Protein AF-E6TZT7-F1 (afdb_monomer)

Structure (mmCIF, N/CA/C/O backbone):
data_AF-E6TZT7-F1
#
_entry.id   AF-E6TZT7-F1
#
loop_
_atom_site.group_PDB
_atom_site.id
_atom_site.type_symbol
_atom_site.label_atom_id
_atom_site.label_alt_id
_atom_site.label_comp_id
_atom_site.label_asym_id
_atom_site.label_entity_id
_atom_site.label_seq_id
_atom_site.pdbx_PDB_ins_code
_atom_site.Cartn_x
_atom_site.Cartn_y
_atom_site.Cartn_z
_atom_site.occupancy
_atom_site.B_iso_or_equiv
_atom_site.auth_seq_id
_atom_site.auth_comp_id
_atom_site.auth_asym_id
_atom_site.auth_atom_id
_atom_site.pdbx_PDB_model_num
ATOM 1 N N . MET A 1 1 ? -4.296 -13.806 -8.593 1.00 68.44 1 MET A N 1
ATOM 2 C CA . MET A 1 1 ? -3.168 -12.878 -8.358 1.00 68.44 1 MET A CA 1
ATOM 3 C C . MET A 1 1 ? -3.476 -11.550 -9.034 1.00 68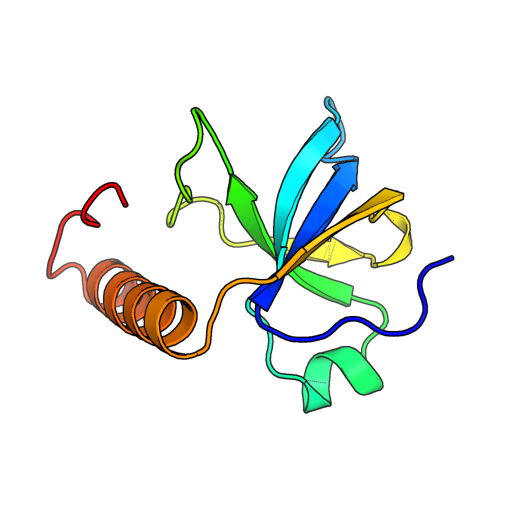.44 1 MET A C 1
ATOM 5 O O . MET A 1 1 ? -3.833 -11.556 -10.210 1.00 68.44 1 MET A O 1
ATOM 9 N N . ILE A 1 2 ? -3.400 -10.436 -8.302 1.00 78.31 2 ILE A N 1
ATOM 10 C CA . ILE A 1 2 ? -3.617 -9.095 -8.864 1.00 78.31 2 ILE A CA 1
ATOM 11 C C . ILE A 1 2 ? -2.404 -8.743 -9.732 1.00 78.31 2 ILE A C 1
ATOM 13 O O . ILE A 1 2 ? -1.286 -8.648 -9.236 1.00 78.31 2 ILE A O 1
ATOM 17 N N . LYS A 1 3 ? -2.613 -8.600 -11.046 1.00 76.50 3 LYS A N 1
ATOM 18 C CA . LYS A 1 3 ? -1.520 -8.358 -12.007 1.00 76.50 3 LYS A CA 1
ATOM 19 C C . LYS A 1 3 ? -1.157 -6.876 -12.119 1.00 76.50 3 LYS A C 1
ATOM 21 O O . LYS A 1 3 ? 0.015 -6.519 -12.234 1.00 76.50 3 LYS A O 1
ATOM 26 N N . THR A 1 4 ? -2.162 -6.011 -12.041 1.00 88.88 4 THR A N 1
ATOM 27 C CA . THR A 1 4 ? -2.032 -4.571 -12.270 1.00 88.88 4 THR A CA 1
ATOM 28 C C . THR A 1 4 ? -2.668 -3.792 -11.136 1.00 88.88 4 THR A C 1
ATOM 30 O O . THR A 1 4 ? -3.806 -4.069 -10.765 1.00 88.88 4 THR A O 1
ATOM 33 N N . VAL A 1 5 ? -1.939 -2.797 -10.640 1.00 96.62 5 VAL A N 1
ATOM 34 C CA . VAL A 1 5 ? -2.393 -1.838 -9.628 1.00 96.62 5 VAL A CA 1
ATOM 35 C C . VAL A 1 5 ? -2.092 -0.426 -10.107 1.00 96.62 5 VAL A C 1
ATOM 37 O O . VAL A 1 5 ? -1.170 -0.217 -10.902 1.00 96.62 5 VAL A O 1
ATOM 40 N N . LYS A 1 6 ? -2.856 0.554 -9.638 1.00 97.62 6 LYS A N 1
ATOM 41 C CA . LYS A 1 6 ? -2.655 1.968 -9.962 1.00 97.62 6 LYS A CA 1
ATOM 42 C C . LYS A 1 6 ? -2.350 2.77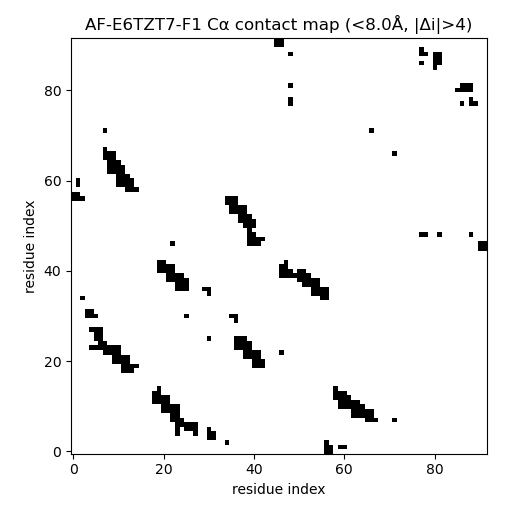3 -8.708 1.00 97.62 6 LYS A C 1
ATOM 44 O O . LYS A 1 6 ? -2.828 2.477 -7.617 1.00 97.62 6 LYS A O 1
ATOM 49 N N . ARG A 1 7 ? -1.553 3.823 -8.882 1.00 98.06 7 ARG A N 1
ATOM 50 C CA . ARG A 1 7 ? -1.261 4.801 -7.840 1.00 98.06 7 ARG A CA 1
ATOM 51 C C . ARG A 1 7 ? -2.562 5.406 -7.316 1.00 98.06 7 ARG A C 1
ATOM 53 O O . ARG A 1 7 ? -3.413 5.823 -8.102 1.00 98.06 7 ARG A O 1
ATOM 60 N N . GLY A 1 8 ? -2.678 5.461 -5.998 1.00 97.75 8 GLY A N 1
ATOM 61 C CA . GLY A 1 8 ? -3.844 5.955 -5.280 1.00 97.75 8 GLY A CA 1
ATOM 62 C C . GLY A 1 8 ? -4.937 4.924 -5.035 1.00 97.75 8 GLY A C 1
ATOM 63 O O . GLY A 1 8 ? -5.895 5.237 -4.335 1.00 97.75 8 GLY A O 1
ATOM 64 N N . GLU A 1 9 ? -4.822 3.707 -5.569 1.00 98.31 9 GLU A N 1
ATOM 65 C CA . GLU A 1 9 ? -5.721 2.621 -5.186 1.00 98.31 9 GLU A CA 1
ATOM 66 C C . GLU A 1 9 ? -5.456 2.161 -3.752 1.00 98.31 9 GLU A C 1
ATOM 68 O O . GLU A 1 9 ? -4.317 2.153 -3.285 1.00 98.31 9 GLU A O 1
ATOM 73 N N . VAL A 1 10 ? -6.522 1.740 -3.079 1.00 97.94 10 VAL A N 1
ATOM 74 C CA . VAL A 1 10 ? -6.484 1.207 -1.720 1.00 97.94 10 VAL A CA 1
ATOM 75 C C . VAL A 1 10 ? -6.867 -0.265 -1.758 1.00 97.94 10 VAL A C 1
ATOM 77 O O . VAL 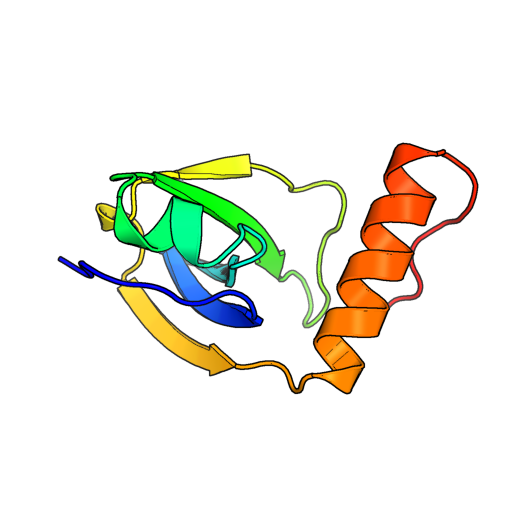A 1 10 ? -7.863 -0.643 -2.388 1.00 97.94 10 VAL A O 1
ATOM 80 N N . TYR A 1 11 ? -6.089 -1.093 -1.071 1.00 98.25 11 TYR A N 1
ATOM 81 C CA . TYR A 1 11 ? -6.275 -2.537 -0.991 1.00 98.25 11 TYR A CA 1
ATOM 82 C C . TYR A 1 11 ? -6.280 -3.008 0.461 1.00 98.25 11 TYR A C 1
ATOM 84 O O . TYR A 1 11 ? -5.645 -2.402 1.312 1.00 98.25 11 TYR A O 1
ATOM 92 N N . LEU A 1 12 ? -6.949 -4.126 0.729 1.00 97.75 12 LEU A N 1
ATOM 93 C CA . LEU A 1 12 ? -6.589 -4.988 1.852 1.00 97.75 12 LEU A CA 1
ATOM 94 C C . LEU A 1 12 ? -5.395 -5.845 1.434 1.00 97.75 12 LEU A C 1
ATOM 96 O O . LEU A 1 12 ? -5.415 -6.413 0.335 1.00 97.75 12 LEU A O 1
ATOM 100 N N . ALA A 1 13 ? -4.382 -5.948 2.286 1.00 97.31 13 ALA A N 1
ATOM 101 C CA . ALA A 1 13 ? -3.165 -6.703 2.017 1.00 97.31 13 ALA A CA 1
ATOM 102 C C . ALA A 1 13 ? -2.715 -7.519 3.231 1.00 97.31 13 ALA A C 1
ATOM 104 O O . ALA A 1 13 ? -2.911 -7.105 4.371 1.00 97.31 13 ALA A O 1
ATOM 105 N N . ASN A 1 14 ? -2.085 -8.664 2.969 1.00 97.12 14 ASN A N 1
ATOM 106 C CA . ASN A 1 14 ? -1.401 -9.458 3.983 1.00 97.12 14 ASN A CA 1
ATOM 107 C C . ASN A 1 14 ? -0.033 -8.830 4.307 1.00 97.12 14 ASN A C 1
ATOM 109 O O . ASN A 1 14 ? 0.896 -8.864 3.487 1.00 97.12 14 ASN A O 1
ATOM 113 N N . MET A 1 15 ? 0.081 -8.294 5.521 1.00 94.81 15 MET A N 1
ATOM 114 C CA . MET A 1 15 ? 1.259 -7.609 6.051 1.00 94.81 15 MET A CA 1
ATOM 115 C C . MET A 1 15 ? 2.080 -8.508 6.991 1.00 94.81 15 MET A C 1
ATOM 117 O O . MET A 1 15 ? 2.696 -8.010 7.927 1.00 94.81 15 MET A O 1
ATOM 121 N N . ASP A 1 16 ? 2.106 -9.812 6.690 1.00 92.12 16 ASP A N 1
ATOM 122 C CA . ASP A 1 16 ? 2.761 -10.919 7.404 1.00 92.12 16 ASP A CA 1
ATOM 123 C C . ASP A 1 16 ? 1.968 -11.428 8.608 1.00 92.12 16 ASP A C 1
ATOM 125 O O . ASP A 1 16 ? 1.555 -12.587 8.621 1.00 92.12 16 ASP A O 1
ATOM 129 N N . THR A 1 17 ? 1.733 -10.576 9.602 1.00 91.06 17 THR A N 1
ATOM 130 C CA . THR A 1 17 ? 1.025 -10.966 10.833 1.00 91.06 17 THR A CA 1
ATOM 131 C C . THR A 1 17 ? -0.461 -10.635 10.809 1.00 91.06 17 THR A C 1
ATOM 133 O O . THR A 1 17 ? -1.226 -11.241 11.554 1.00 91.06 17 THR A O 1
ATOM 136 N N . ASP A 1 18 ? -0.872 -9.688 9.967 1.00 93.50 18 ASP A N 1
ATOM 137 C CA . ASP A 1 18 ? -2.232 -9.158 9.947 1.00 93.50 18 ASP A CA 1
ATOM 138 C C . ASP A 1 18 ? -2.665 -8.738 8.533 1.00 93.50 18 ASP A C 1
ATOM 140 O O . ASP A 1 18 ? -1.847 -8.566 7.619 1.00 93.50 18 ASP A O 1
ATOM 144 N N . VAL A 1 19 ? -3.973 -8.569 8.352 1.00 96.06 19 VAL A N 1
ATOM 145 C CA . VAL A 1 19 ? -4.584 -8.016 7.145 1.00 96.06 19 VAL A CA 1
ATOM 146 C C . VAL A 1 19 ? -4.909 -6.548 7.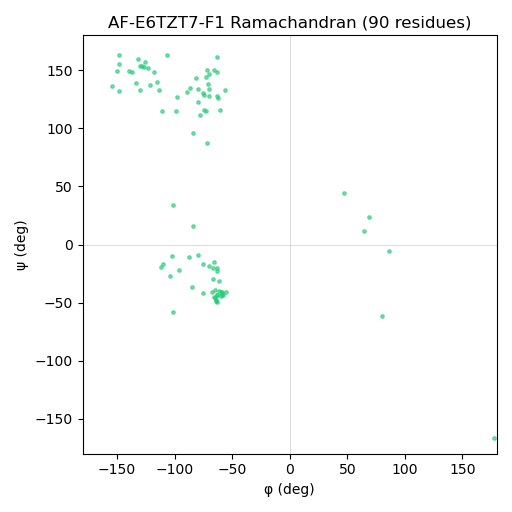377 1.00 96.06 19 VAL A C 1
ATOM 148 O O . VAL A 1 19 ? -5.795 -6.213 8.156 1.00 96.06 19 VAL A O 1
ATOM 151 N N . GLN A 1 20 ? -4.241 -5.663 6.642 1.00 96.06 20 GLN A N 1
ATOM 152 C CA . GLN A 1 20 ? -4.379 -4.218 6.825 1.00 96.06 20 GLN A CA 1
ATOM 153 C C . GLN A 1 20 ? -4.739 -3.502 5.526 1.00 96.06 20 GLN A C 1
ATOM 155 O O . GLN A 1 20 ? -4.504 -3.999 4.419 1.00 96.06 20 GLN A O 1
ATOM 160 N N . GLY A 1 21 ? -5.329 -2.314 5.670 1.00 97.38 21 GLY A N 1
ATOM 161 C CA . GLY A 1 21 ? -5.530 -1.393 4.560 1.00 97.38 21 GLY A CA 1
ATOM 162 C C . GLY A 1 21 ? -4.194 -0.811 4.111 1.00 97.38 21 GLY A C 1
ATOM 163 O O . GLY A 1 21 ? -3.400 -0.371 4.936 1.00 97.38 21 GLY A O 1
ATOM 164 N N . VAL A 1 22 ? -3.946 -0.792 2.805 1.00 97.81 22 VAL A N 1
ATOM 165 C CA . VAL A 1 22 ? -2.733 -0.228 2.213 1.00 97.81 22 VAL A CA 1
ATOM 166 C C . VAL A 1 22 ? -3.067 0.664 1.027 1.00 97.81 22 VAL A C 1
ATOM 168 O O . VAL A 1 22 ? -3.917 0.333 0.197 1.00 97.81 22 VAL A O 1
ATOM 171 N N . LEU A 1 23 ? -2.371 1.790 0.929 1.00 98.25 23 LEU A N 1
ATOM 172 C CA . LEU A 1 23 ? -2.437 2.726 -0.185 1.00 98.25 23 LEU A CA 1
ATOM 173 C C . LEU A 1 23 ? -1.274 2.475 -1.147 1.00 98.25 23 LEU A C 1
ATOM 175 O O . LEU A 1 23 ? -0.112 2.513 -0.746 1.00 98.25 23 LEU A O 1
ATOM 179 N N . ILE A 1 24 ? -1.567 2.294 -2.434 1.00 98.25 24 ILE A N 1
ATOM 180 C CA . ILE A 1 24 ? -0.545 2.198 -3.481 1.00 98.25 24 ILE A CA 1
ATOM 181 C C . ILE A 1 24 ? 0.042 3.586 -3.764 1.00 98.25 24 ILE A C 1
ATOM 183 O O . ILE A 1 24 ? -0.650 4.464 -4.288 1.00 98.25 24 ILE A O 1
ATOM 187 N N . VAL A 1 25 ? 1.336 3.779 -3.500 1.00 97.88 25 VAL A N 1
ATOM 188 C CA . VAL A 1 25 ? 2.011 5.079 -3.706 1.00 97.88 25 VAL A CA 1
ATOM 189 C C . VAL A 1 25 ? 3.009 5.087 -4.863 1.00 97.88 25 VAL A C 1
ATOM 191 O O . VAL A 1 25 ? 3.348 6.160 -5.372 1.00 97.88 25 VAL A O 1
ATOM 194 N N . GLN A 1 26 ? 3.427 3.911 -5.335 1.00 97.31 26 GLN A N 1
ATOM 195 C CA . GLN A 1 26 ? 4.318 3.774 -6.485 1.00 97.31 26 GLN A CA 1
ATOM 196 C C . GLN A 1 26 ? 3.686 4.306 -7.777 1.00 97.31 26 GLN A C 1
ATOM 198 O O . GLN A 1 26 ? 2.473 4.253 -7.982 1.00 97.31 26 GLN A O 1
ATOM 203 N N . ASN A 1 27 ? 4.527 4.823 -8.674 1.00 95.88 27 ASN A N 1
ATOM 204 C CA . ASN A 1 27 ? 4.098 5.313 -9.980 1.00 95.88 27 ASN A CA 1
ATOM 205 C C . ASN A 1 27 ? 3.553 4.180 -10.875 1.00 95.88 27 ASN A C 1
ATOM 207 O O . ASN A 1 27 ? 4.008 3.037 -10.820 1.00 95.88 27 ASN A O 1
ATOM 211 N N . ASN A 1 28 ? 2.608 4.521 -11.759 1.00 97.00 28 ASN A N 1
ATOM 212 C CA . ASN A 1 28 ? 1.908 3.547 -12.606 1.00 97.00 28 ASN A CA 1
ATOM 213 C C . ASN A 1 28 ? 2.831 2.782 -13.562 1.00 97.00 28 ASN A C 1
ATOM 215 O O . ASN A 1 28 ? 2.563 1.621 -13.853 1.00 97.00 28 ASN A O 1
ATOM 219 N N . ARG A 1 29 ? 3.922 3.401 -14.036 1.00 95.88 29 ARG A N 1
ATOM 220 C CA . ARG A 1 29 ? 4.895 2.724 -14.905 1.00 95.88 29 ARG A CA 1
ATOM 221 C C . ARG A 1 29 ? 5.601 1.602 -14.146 1.00 95.88 29 ARG A C 1
ATOM 223 O O . ARG A 1 29 ? 5.674 0.488 -14.646 1.00 95.88 29 ARG A O 1
ATOM 230 N N . GLY A 1 30 ? 6.043 1.865 -12.917 1.00 94.12 30 GLY A N 1
ATOM 231 C CA . GLY A 1 30 ? 6.601 0.844 -12.033 1.00 94.12 30 GLY A CA 1
ATOM 232 C C . GLY A 1 30 ? 5.593 -0.268 -11.735 1.00 94.12 30 GLY A C 1
ATOM 233 O O . GLY A 1 30 ? 5.923 -1.442 -11.863 1.00 94.12 30 GLY A O 1
ATOM 234 N N . ASN A 1 31 ? 4.343 0.095 -11.440 1.00 96.94 31 ASN A N 1
ATOM 235 C CA . ASN A 1 31 ? 3.278 -0.878 -11.185 1.00 96.94 31 ASN A CA 1
ATOM 236 C C . ASN A 1 31 ? 2.894 -1.715 -12.410 1.00 96.94 31 ASN A C 1
ATOM 238 O O . ASN A 1 31 ? 2.295 -2.774 -12.243 1.00 96.94 31 ASN A O 1
ATOM 242 N N . LEU A 1 32 ? 3.196 -1.269 -13.629 1.00 94.81 32 LEU A N 1
ATOM 243 C CA . LEU A 1 32 ? 2.912 -2.033 -14.841 1.00 94.81 32 LEU A CA 1
ATOM 244 C C . LEU A 1 32 ? 3.899 -3.192 -15.024 1.00 94.81 32 LEU A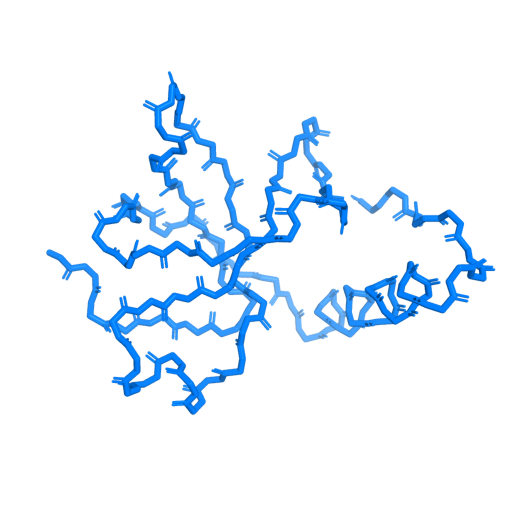 C 1
ATOM 246 O O . LEU A 1 32 ? 3.484 -4.290 -15.381 1.00 94.81 32 LEU A O 1
ATOM 250 N N . PHE A 1 33 ? 5.185 -2.953 -14.759 1.00 93.75 33 PHE A N 1
ATOM 251 C CA . PHE A 1 33 ? 6.253 -3.903 -15.087 1.00 93.75 33 PHE A CA 1
ATOM 252 C C . PHE A 1 33 ? 6.796 -4.676 -13.881 1.00 93.75 33 PHE A C 1
ATOM 254 O O . PHE A 1 33 ? 7.279 -5.792 -14.046 1.00 93.75 33 PHE A O 1
ATOM 261 N N . SER A 1 34 ? 6.727 -4.110 -12.673 1.00 94.00 34 SER A N 1
ATOM 262 C CA . SER A 1 34 ? 7.291 -4.742 -11.476 1.00 94.00 34 SER A CA 1
ATOM 263 C C . SER A 1 34 ? 6.350 -5.803 -10.892 1.00 94.00 34 SER A C 1
ATOM 265 O O . SER A 1 34 ? 5.139 -5.575 -10.865 1.00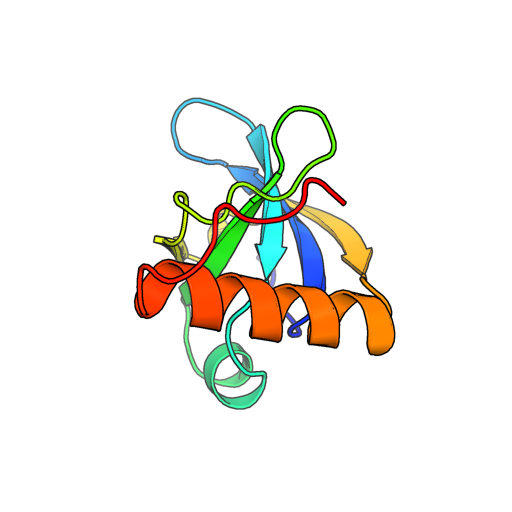 94.00 34 SER A O 1
ATOM 267 N N . PRO A 1 35 ? 6.849 -6.933 -10.360 1.00 95.62 35 PRO A N 1
ATOM 268 C CA . PRO A 1 35 ? 6.044 -7.843 -9.539 1.00 95.62 35 PRO A CA 1
ATOM 269 C C . PRO A 1 35 ? 5.700 -7.254 -8.158 1.00 95.62 35 PRO A C 1
ATOM 271 O O . PRO A 1 35 ? 4.733 -7.678 -7.526 1.00 95.62 35 PRO A O 1
ATOM 274 N N . THR A 1 36 ? 6.440 -6.236 -7.713 1.00 96.44 36 THR A N 1
ATOM 275 C CA . THR A 1 36 ? 6.251 -5.551 -6.430 1.00 96.44 36 THR A CA 1
ATOM 276 C C . THR A 1 36 ? 5.647 -4.156 -6.601 1.00 96.44 36 THR A C 1
ATOM 278 O O . THR A 1 36 ? 5.659 -3.580 -7.692 1.00 96.44 36 THR A O 1
ATOM 281 N N . THR A 1 37 ? 5.114 -3.602 -5.513 1.00 98.06 37 THR A N 1
ATOM 282 C CA . THR A 1 37 ? 4.625 -2.221 -5.425 1.00 98.06 37 THR A CA 1
ATOM 283 C C . THR A 1 37 ? 5.012 -1.601 -4.082 1.00 98.06 37 THR A C 1
ATOM 285 O O . THR A 1 37 ? 5.082 -2.299 -3.072 1.00 98.06 37 THR A O 1
ATOM 288 N N . ILE A 1 38 ? 5.228 -0.287 -4.049 1.00 97.88 38 ILE A N 1
ATOM 289 C CA . ILE A 1 38 ? 5.420 0.481 -2.811 1.00 97.88 38 ILE A CA 1
ATOM 290 C C . ILE A 1 38 ? 4.060 0.903 -2.262 1.00 97.88 38 ILE A C 1
ATOM 292 O O . ILE A 1 38 ? 3.200 1.396 -3.010 1.00 97.88 38 ILE A O 1
ATOM 296 N N . VAL A 1 39 ? 3.891 0.722 -0.955 1.00 97.88 39 VAL A N 1
ATOM 297 C CA . VAL A 1 39 ? 2.663 1.022 -0.222 1.00 97.88 39 VAL A CA 1
ATOM 298 C C . VAL A 1 39 ? 2.922 1.830 1.046 1.00 97.88 39 VAL A C 1
ATOM 300 O O . VAL A 1 39 ? 4.036 1.832 1.570 1.00 97.88 39 VAL A O 1
ATOM 303 N N . LEU A 1 40 ? 1.866 2.482 1.528 1.00 97.38 40 LEU A N 1
ATOM 304 C CA . LEU A 1 40 ? 1.732 2.982 2.897 1.00 97.3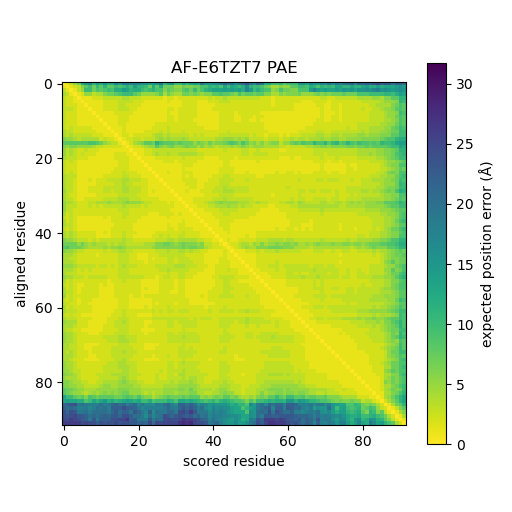8 40 LEU A CA 1
ATOM 305 C C . LEU A 1 40 ? 0.585 2.234 3.584 1.00 97.38 40 LEU A C 1
ATOM 307 O O . LEU A 1 40 ? -0.445 1.987 2.954 1.00 97.38 40 LEU A O 1
ATOM 311 N N . GLU A 1 41 ? 0.751 1.883 4.851 1.00 96.25 41 GLU A N 1
ATOM 312 C CA . GLU A 1 41 ? -0.301 1.328 5.703 1.00 96.25 41 GLU A CA 1
ATOM 313 C C . GLU A 1 41 ? -1.330 2.394 6.083 1.00 96.25 41 GLU A C 1
ATOM 315 O O . GLU A 1 41 ? -1.029 3.584 6.209 1.00 96.25 41 GLU A O 1
ATOM 320 N N . ILE A 1 42 ? -2.562 1.940 6.283 1.00 95.38 42 ILE A N 1
ATOM 321 C CA . ILE A 1 42 ? -3.663 2.732 6.815 1.00 95.38 42 ILE A CA 1
ATOM 322 C C . ILE A 1 42 ? -3.975 2.194 8.212 1.00 95.38 42 ILE A C 1
ATOM 324 O O . ILE A 1 42 ? -4.429 1.056 8.349 1.00 95.38 42 ILE A O 1
ATOM 328 N N . LYS A 1 43 ? -3.748 3.016 9.238 1.00 91.44 43 LYS A N 1
ATOM 329 C CA . LYS A 1 43 ? -4.007 2.724 10.656 1.00 91.44 43 LYS A CA 1
ATOM 330 C C . LYS A 1 43 ? -4.975 3.753 11.213 1.00 91.44 43 LYS A C 1
ATOM 332 O O . LYS A 1 43 ? -4.851 4.931 10.899 1.00 91.44 43 LYS A O 1
ATOM 337 N N . ASP A 1 44 ? -5.958 3.318 11.999 1.00 88.75 44 ASP A N 1
ATOM 338 C CA . ASP A 1 44 ? -6.966 4.200 12.609 1.00 88.75 44 ASP A CA 1
ATOM 339 C C . ASP A 1 44 ? -7.578 5.198 11.614 1.00 88.75 44 ASP A C 1
ATOM 341 O O . ASP A 1 44 ? -7.709 6.389 11.892 1.00 88.75 44 ASP A O 1
ATOM 345 N N . THR A 1 45 ? -7.926 4.705 10.417 1.00 86.62 45 THR A N 1
ATOM 346 C CA . THR A 1 45 ? -8.468 5.475 9.276 1.00 86.62 45 THR A CA 1
ATOM 347 C C . THR A 1 45 ? -7.533 6.523 8.662 1.00 86.62 45 THR A C 1
ATOM 349 O O . THR A 1 45 ? -7.963 7.284 7.802 1.00 86.62 45 THR A O 1
ATOM 352 N N . LYS A 1 46 ? -6.248 6.517 9.026 1.00 92.25 46 LYS A N 1
ATOM 353 C CA . LYS A 1 46 ? -5.241 7.493 8.600 1.00 92.25 46 LYS A CA 1
ATOM 354 C C . LYS A 1 46 ? -4.060 6.811 7.930 1.00 92.25 46 LYS A C 1
ATOM 356 O O . LYS A 1 46 ? -3.741 5.660 8.215 1.00 92.25 46 LYS A O 1
ATOM 361 N N . ILE A 1 47 ? -3.399 7.523 7.026 1.00 94.50 47 ILE A N 1
ATOM 362 C CA . ILE A 1 47 ? -2.205 7.012 6.345 1.00 94.50 47 ILE A CA 1
ATOM 363 C C . ILE A 1 47 ? -1.002 7.157 7.282 1.00 94.50 47 ILE A C 1
ATOM 365 O O . ILE A 1 47 ? -0.668 8.264 7.702 1.00 94.50 47 ILE A O 1
ATOM 369 N N . ASP A 1 48 ? -0.328 6.048 7.575 1.00 93.50 48 ASP A N 1
ATOM 370 C CA . ASP A 1 48 ? 0.920 6.037 8.337 1.00 93.50 48 ASP A CA 1
ATOM 371 C C . ASP A 1 48 ? 2.095 6.305 7.387 1.00 93.50 48 ASP A C 1
ATOM 373 O O . ASP A 1 48 ? 2.602 5.402 6.720 1.00 93.50 48 ASP A O 1
ATOM 377 N N . TYR A 1 49 ? 2.537 7.559 7.300 1.00 92.94 49 TYR A N 1
ATOM 378 C CA . TYR A 1 49 ? 3.606 7.969 6.381 1.00 92.94 49 TYR A CA 1
ATOM 379 C C . TYR A 1 49 ? 4.983 7.367 6.703 1.00 92.94 49 TYR A C 1
ATOM 381 O O . TYR A 1 49 ? 5.858 7.383 5.835 1.00 92.94 49 TYR A O 1
ATOM 389 N N . PHE A 1 50 ? 5.177 6.806 7.899 1.00 91.56 50 PHE A N 1
ATOM 390 C CA . PHE A 1 50 ? 6.421 6.134 8.289 1.00 91.56 50 PHE A CA 1
ATOM 391 C C . PHE A 1 50 ? 6.445 4.651 7.898 1.00 91.56 50 PHE A C 1
ATOM 393 O O . PHE A 1 50 ? 7.501 4.025 7.916 1.00 91.56 50 PHE A O 1
ATOM 400 N N . SER A 1 51 ? 5.307 4.094 7.479 1.00 93.44 51 SER A N 1
ATOM 401 C CA . SER A 1 51 ? 5.163 2.682 7.094 1.00 93.44 51 SER A CA 1
ATOM 402 C C . SER A 1 51 ? 5.563 2.366 5.642 1.00 93.44 51 SER A C 1
ATOM 404 O O . SER A 1 51 ? 5.202 1.316 5.104 1.00 93.44 51 SER A O 1
ATOM 406 N N . LEU A 1 52 ? 6.285 3.269 4.968 1.00 94.25 52 LEU A N 1
ATOM 407 C CA . LEU A 1 52 ? 6.633 3.114 3.557 1.00 94.25 52 LEU A CA 1
ATOM 408 C C . LEU A 1 52 ? 7.462 1.851 3.321 1.00 94.25 52 LEU A C 1
ATOM 410 O O . LEU A 1 52 ? 8.602 1.736 3.768 1.00 94.25 52 LEU A O 1
ATOM 414 N N . ARG A 1 53 ? 6.899 0.915 2.558 1.00 96.12 53 ARG A N 1
ATOM 415 C CA . ARG A 1 53 ? 7.548 -0.367 2.276 1.00 96.12 53 ARG A CA 1
ATOM 416 C C . ARG A 1 53 ? 7.186 -0.909 0.904 1.00 96.12 53 ARG A C 1
ATOM 418 O O . ARG A 1 53 ? 6.135 -0.604 0.342 1.00 96.12 53 ARG A O 1
ATOM 425 N N . THR A 1 54 ? 8.074 -1.737 0.365 1.00 97.62 54 THR A N 1
ATOM 426 C CA . THR A 1 54 ? 7.825 -2.498 -0.865 1.00 97.62 54 THR A CA 1
ATOM 427 C C . THR A 1 54 ? 7.194 -3.837 -0.503 1.00 97.62 54 THR A C 1
ATOM 429 O O . THR A 1 54 ? 7.711 -4.541 0.360 1.00 97.62 54 THR A O 1
ATOM 432 N N . ILE A 1 55 ? 6.102 -4.210 -1.171 1.00 97.19 55 ILE A N 1
ATOM 433 C CA . ILE A 1 55 ? 5.452 -5.517 -1.017 1.00 97.19 55 ILE A CA 1
ATOM 434 C C . ILE A 1 55 ? 5.283 -6.205 -2.371 1.00 97.19 55 ILE A C 1
ATOM 436 O O . ILE A 1 55 ? 5.162 -5.553 -3.410 1.00 97.19 55 ILE A O 1
ATOM 440 N N . ASP A 1 56 ? 5.240 -7.535 -2.365 1.00 97.00 56 ASP A N 1
ATOM 441 C CA . ASP A 1 56 ? 4.840 -8.308 -3.540 1.00 97.00 56 ASP A CA 1
ATOM 442 C C . ASP A 1 56 ? 3.332 -8.159 -3.803 1.00 97.00 56 ASP A C 1
ATOM 444 O O . ASP A 1 56 ? 2.527 -8.207 -2.869 1.00 97.00 56 ASP A O 1
ATOM 448 N N . LYS A 1 57 ? 2.921 -8.005 -5.069 1.00 96.75 57 LYS A N 1
ATOM 449 C CA . LYS A 1 57 ? 1.499 -7.846 -5.432 1.00 96.75 57 LYS A CA 1
ATOM 450 C C . LYS A 1 57 ? 0.636 -9.062 -5.083 1.00 96.75 57 LYS A C 1
ATOM 452 O O . LYS A 1 57 ? -0.581 -8.920 -4.981 1.00 96.75 57 LYS A O 1
ATOM 457 N N . SER A 1 58 ? 1.223 -10.244 -4.890 1.00 96.06 58 SER A N 1
ATOM 458 C CA . SER A 1 58 ? 0.521 -11.437 -4.389 1.00 96.06 58 SER A CA 1
ATOM 459 C C . SER A 1 58 ? -0.034 -11.260 -2.976 1.00 96.06 58 SER A C 1
ATOM 461 O O . SER A 1 58 ? -0.996 -11.938 -2.625 1.00 96.06 58 SER A O 1
ATOM 463 N N . ARG A 1 59 ? 0.518 -10.326 -2.189 1.00 96.81 59 ARG A N 1
ATOM 464 C CA . ARG A 1 59 ? 0.035 -9.993 -0.842 1.00 96.81 59 ARG A CA 1
ATOM 465 C C . ARG A 1 59 ? -1.244 -9.162 -0.865 1.00 96.81 59 ARG A C 1
ATOM 467 O O . ARG A 1 59 ? -1.916 -9.068 0.156 1.00 96.81 59 ARG A O 1
ATOM 474 N N . LEU A 1 60 ? -1.589 -8.559 -2.003 1.00 97.69 60 LEU A N 1
ATOM 475 C CA . LEU A 1 60 ? -2.830 -7.809 -2.161 1.00 97.69 60 LEU A CA 1
ATOM 476 C C . LEU A 1 60 ? -4.010 -8.779 -2.260 1.00 97.69 60 LEU A C 1
ATOM 478 O O . LEU A 1 60 ? -4.013 -9.697 -3.082 1.00 97.69 60 LEU A O 1
ATOM 482 N N . ILE A 1 61 ? -5.032 -8.542 -1.444 1.00 97.00 61 ILE A N 1
ATOM 483 C CA . ILE A 1 61 ? -6.193 -9.423 -1.304 1.00 97.00 61 ILE A CA 1
ATOM 484 C C . ILE A 1 61 ? -7.377 -8.859 -2.092 1.00 97.00 61 ILE A C 1
ATOM 486 O O . ILE A 1 61 ? -7.907 -9.517 -2.986 1.00 97.00 61 ILE A O 1
ATOM 490 N N . LYS A 1 62 ? -7.800 -7.627 -1.781 1.00 96.38 62 LYS A N 1
ATOM 491 C CA . LYS A 1 62 ? -9.011 -7.019 -2.356 1.00 96.38 62 LYS A CA 1
ATOM 492 C C . LYS A 1 62 ? -8.862 -5.510 -2.494 1.00 96.38 62 LYS A C 1
ATOM 494 O O . LYS A 1 62 ? -8.502 -4.846 -1.528 1.00 96.38 62 LYS A O 1
ATOM 499 N N . ARG A 1 63 ? -9.204 -4.958 -3.663 1.00 97.44 63 ARG A N 1
ATOM 500 C CA . ARG A 1 63 ? -9.329 -3.504 -3.862 1.00 97.44 63 ARG A CA 1
ATOM 501 C C . ARG A 1 63 ? -10.553 -2.995 -3.104 1.00 97.44 63 ARG A C 1
ATOM 503 O O . ARG A 1 63 ? -11.650 -3.516 -3.307 1.00 97.44 63 ARG A O 1
ATOM 510 N N . VAL A 1 64 ? -10.373 -1.975 -2.274 1.00 97.00 64 VAL A N 1
ATOM 511 C CA . VAL A 1 64 ? -11.456 -1.369 -1.479 1.00 97.00 64 VAL A CA 1
ATOM 512 C C . VAL A 1 64 ? -11.803 0.046 -1.921 1.00 97.00 64 VAL A C 1
ATOM 514 O O . VAL A 1 64 ? -12.908 0.505 -1.658 1.00 97.00 64 VAL A O 1
ATOM 517 N N . GLY A 1 65 ? -10.915 0.726 -2.646 1.00 96.62 65 GLY A N 1
ATOM 518 C CA . GLY A 1 65 ? -11.197 2.079 -3.106 1.00 96.62 65 GLY A CA 1
ATOM 519 C C . GLY A 1 65 ? -10.046 2.714 -3.862 1.00 96.62 65 GLY A C 1
ATOM 520 O O . GLY A 1 65 ? -9.101 2.043 -4.283 1.00 96.62 65 GLY A O 1
ATOM 521 N N . GLN A 1 66 ? -10.157 4.022 -4.051 1.00 97.38 66 GLN A N 1
ATOM 522 C CA . GLN A 1 66 ? -9.122 4.850 -4.643 1.00 97.38 66 GLN A CA 1
ATOM 523 C C . GLN A 1 66 ? -9.282 6.284 -4.150 1.00 97.38 66 GLN A C 1
ATOM 525 O O . GLN A 1 66 ? -10.396 6.802 -4.102 1.00 97.38 66 GLN A O 1
ATOM 530 N N . LEU A 1 67 ? -8.166 6.911 -3.803 1.00 96.69 67 LEU A N 1
ATOM 531 C CA . LEU A 1 67 ? -8.129 8.322 -3.454 1.00 96.69 67 LEU A CA 1
ATOM 532 C C . LEU A 1 67 ? -8.308 9.191 -4.701 1.00 96.69 67 LEU A C 1
ATOM 534 O O . LEU A 1 67 ? -7.802 8.872 -5.782 1.00 96.69 67 LEU A O 1
ATOM 538 N N . SER A 1 68 ? -9.005 10.313 -4.538 1.00 96.81 68 SER A N 1
ATOM 539 C CA . SER A 1 68 ? -9.105 11.334 -5.582 1.00 96.81 68 SER A CA 1
ATOM 540 C C . SER A 1 68 ? -7.734 11.936 -5.902 1.00 96.81 68 SER A C 1
ATOM 542 O O . SER A 1 68 ? -6.795 11.872 -5.105 1.00 96.81 68 SER A O 1
ATOM 544 N N . THR A 1 69 ? -7.622 12.583 -7.062 1.00 95.62 69 THR A N 1
ATOM 545 C CA . THR A 1 69 ? -6.395 13.283 -7.469 1.00 95.62 69 THR A CA 1
ATOM 546 C C . THR A 1 69 ? -5.951 14.314 -6.431 1.00 95.62 69 THR A C 1
ATOM 548 O O . THR A 1 69 ? -4.766 14.386 -6.120 1.00 95.62 69 THR A O 1
ATOM 551 N N . TYR A 1 70 ? -6.900 15.057 -5.851 1.00 95.75 70 TYR A N 1
ATOM 552 C CA . TYR A 1 70 ? -6.621 16.043 -4.808 1.00 95.75 70 TYR A CA 1
ATOM 553 C C . TYR A 1 70 ? -6.053 15.386 -3.543 1.00 95.75 70 TYR A C 1
ATOM 555 O O . TYR A 1 70 ? -4.988 15.771 -3.068 1.00 95.75 70 TYR A O 1
ATOM 563 N N . GLN A 1 71 ? -6.697 14.326 -3.043 1.00 95.62 71 GLN A N 1
ATOM 564 C CA . GLN A 1 71 ? -6.190 13.576 -1.887 1.00 95.62 71 GLN A CA 1
ATOM 565 C C . GLN A 1 71 ? -4.797 12.991 -2.163 1.00 95.62 71 GLN A C 1
ATOM 567 O O . GLN A 1 71 ? -3.911 13.070 -1.319 1.00 95.62 71 GLN A O 1
ATOM 572 N N . MET A 1 72 ? -4.559 12.462 -3.366 1.00 96.00 72 MET A N 1
ATOM 573 C CA . MET A 1 72 ? -3.241 11.947 -3.752 1.00 96.00 72 MET A CA 1
ATOM 574 C C . MET A 1 72 ? -2.162 13.023 -3.863 1.00 96.00 72 MET A C 1
ATOM 576 O O . MET A 1 72 ? -0.982 12.732 -3.633 1.00 96.00 72 MET A O 1
ATOM 580 N N . GLN A 1 73 ? -2.535 14.252 -4.215 1.00 95.38 73 GLN A N 1
ATOM 581 C CA . GLN A 1 73 ? -1.622 15.386 -4.164 1.00 95.38 73 GLN A CA 1
ATOM 582 C C . GLN A 1 73 ? -1.204 15.663 -2.716 1.00 95.38 73 GLN A C 1
ATOM 584 O O . GLN A 1 73 ? -0.006 15.695 -2.444 1.00 95.38 73 GLN A O 1
ATOM 589 N N . GLN A 1 74 ? -2.162 15.724 -1.785 1.00 94.06 74 GLN A N 1
ATOM 590 C CA . GLN A 1 74 ? -1.879 15.907 -0.355 1.00 94.06 74 GLN A CA 1
ATOM 591 C C . GLN A 1 74 ? -0.980 14.792 0.202 1.00 94.06 74 GLN A C 1
ATOM 593 O O . GLN A 1 74 ? -0.019 15.058 0.919 1.00 94.06 74 GLN A O 1
ATOM 598 N N . VAL A 1 75 ? -1.208 13.537 -0.205 1.00 94.81 75 VAL A N 1
ATOM 599 C CA . VAL A 1 75 ? -0.316 12.416 0.143 1.00 94.81 75 VAL A CA 1
ATOM 600 C C . VAL A 1 75 ? 1.108 12.650 -0.360 1.00 94.81 75 VAL A C 1
ATOM 602 O O . VAL A 1 75 ? 2.059 12.400 0.373 1.00 94.81 75 VAL A O 1
ATOM 605 N N . SER A 1 76 ? 1.273 13.146 -1.585 1.00 93.69 76 SER A N 1
ATOM 606 C CA . SER A 1 76 ? 2.599 13.395 -2.169 1.00 93.69 76 SER A CA 1
ATOM 607 C C . SER A 1 76 ? 3.342 14.525 -1.441 1.00 93.69 76 SER A C 1
ATOM 609 O O . SER A 1 76 ? 4.542 14.415 -1.182 1.00 93.69 76 SER A O 1
ATOM 611 N N . GLU A 1 77 ? 2.624 15.589 -1.084 1.00 92.62 77 GLU A N 1
ATOM 612 C CA . GLU A 1 77 ? 3.141 16.718 -0.303 1.00 92.62 77 GLU A CA 1
ATOM 613 C C . GLU A 1 77 ? 3.566 16.273 1.104 1.00 92.62 77 GLU A C 1
ATOM 615 O O . GLU A 1 77 ? 4.695 16.543 1.517 1.00 92.62 77 GLU A O 1
ATOM 620 N N . ASN A 1 78 ? 2.724 15.505 1.802 1.00 92.25 78 ASN A N 1
ATOM 621 C CA . ASN A 1 78 ? 3.037 14.961 3.126 1.00 92.25 78 ASN A CA 1
ATOM 622 C C . ASN A 1 78 ? 4.232 14.000 3.094 1.00 92.25 78 ASN A C 1
ATOM 624 O O . ASN A 1 78 ? 5.123 14.114 3.930 1.00 92.25 78 ASN A O 1
ATOM 628 N N . MET A 1 79 ? 4.307 13.102 2.104 1.00 91.38 79 MET A N 1
ATOM 629 C CA . MET A 1 79 ? 5.476 12.230 1.923 1.00 91.38 79 MET A CA 1
ATOM 630 C C . MET A 1 79 ? 6.762 13.045 1.751 1.00 91.38 79 MET A C 1
ATOM 632 O O . MET A 1 79 ? 7.778 12.729 2.362 1.00 91.38 79 MET A O 1
ATOM 636 N N . THR A 1 80 ? 6.715 14.109 0.947 1.00 90.81 80 THR A N 1
ATOM 637 C CA . THR A 1 80 ? 7.867 14.996 0.734 1.00 90.81 80 THR A CA 1
ATOM 638 C C . THR A 1 80 ? 8.272 15.679 2.036 1.00 90.81 80 THR A C 1
ATOM 640 O O . THR A 1 80 ? 9.453 15.724 2.370 1.00 90.81 80 THR A O 1
ATOM 643 N N . ALA A 1 81 ? 7.299 16.167 2.804 1.00 90.38 81 ALA A N 1
ATOM 644 C CA . ALA A 1 81 ? 7.559 16.845 4.064 1.00 90.38 81 ALA A CA 1
ATOM 645 C C . ALA A 1 81 ? 8.179 15.917 5.124 1.00 90.38 81 ALA A C 1
ATOM 647 O O . ALA A 1 81 ? 9.103 16.334 5.822 1.00 90.38 81 ALA A O 1
ATOM 648 N N . VAL A 1 82 ? 7.724 14.661 5.196 1.00 89.06 82 VAL A N 1
ATOM 649 C CA . VAL A 1 82 ? 8.305 13.627 6.069 1.00 89.06 82 VAL A CA 1
ATOM 650 C C . VAL A 1 82 ? 9.740 13.300 5.646 1.00 89.06 82 VAL A C 1
ATOM 652 O O . VAL A 1 82 ? 10.628 13.288 6.492 1.00 89.06 82 VAL A O 1
ATOM 655 N N . ILE A 1 83 ? 9.997 13.108 4.346 1.00 85.62 83 ILE A N 1
ATOM 656 C CA . ILE A 1 83 ? 11.344 12.814 3.815 1.00 85.62 83 ILE A CA 1
ATOM 657 C C . ILE A 1 83 ? 12.330 13.953 4.103 1.00 85.62 83 ILE A C 1
A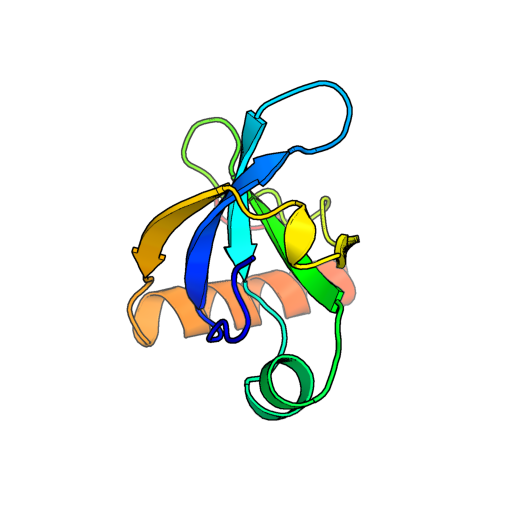TOM 659 O O . ILE A 1 83 ? 13.488 13.700 4.423 1.00 85.62 83 ILE A O 1
ATOM 663 N N . LEU A 1 84 ? 11.883 15.204 3.988 1.00 89.44 84 LEU A N 1
ATOM 664 C CA . 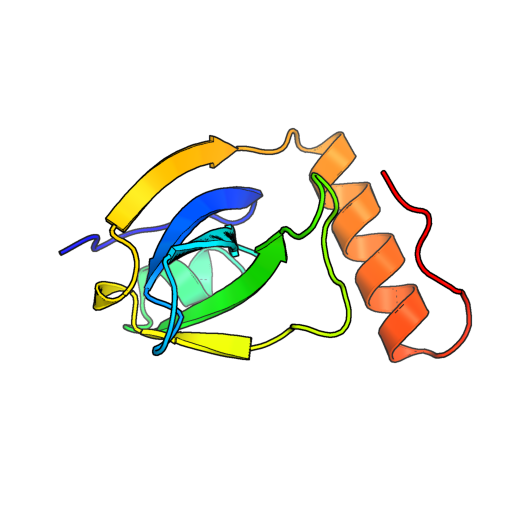LEU A 1 84 ? 12.707 16.379 4.276 1.00 89.44 84 LEU A CA 1
ATOM 665 C C . LEU A 1 84 ? 12.821 16.683 5.780 1.00 89.44 84 LEU A C 1
ATOM 667 O O . LEU A 1 84 ? 13.598 17.558 6.154 1.00 89.44 84 LEU A O 1
ATOM 671 N N . GLY A 1 85 ? 12.051 16.006 6.639 1.00 85.94 85 GLY A N 1
ATOM 672 C CA . GLY A 1 85 ? 12.028 16.249 8.084 1.00 85.94 85 GLY A CA 1
ATOM 673 C C . GLY A 1 85 ? 11.419 17.599 8.485 1.00 85.94 85 GLY A C 1
ATOM 674 O O . GLY A 1 85 ? 11.750 18.127 9.542 1.00 85.94 85 GLY A O 1
ATOM 675 N N . VAL A 1 86 ? 10.562 18.188 7.644 1.00 83.88 86 VAL A N 1
ATOM 676 C CA . VAL A 1 86 ? 10.078 19.576 7.811 1.00 83.88 86 VAL A CA 1
ATOM 677 C C . VAL A 1 86 ? 8.665 19.695 8.384 1.00 83.88 86 VAL A C 1
ATOM 679 O O . VAL A 1 86 ? 8.240 20.804 8.706 1.00 83.88 86 VAL A O 1
ATOM 682 N N . ARG A 1 87 ? 7.906 18.596 8.495 1.00 65.06 87 ARG A N 1
ATOM 683 C CA . ARG A 1 87 ? 6.556 18.588 9.092 1.00 65.06 87 ARG A CA 1
ATOM 684 C C . ARG A 1 87 ? 6.227 17.250 9.745 1.00 65.06 87 ARG A C 1
ATOM 686 O O . ARG A 1 87 ? 6.604 16.205 9.221 1.00 65.06 87 ARG A O 1
ATOM 693 N N . GLU A 1 88 ? 5.413 17.295 10.798 1.00 63.25 88 GLU A N 1
ATOM 694 C CA . GLU A 1 88 ? 4.586 16.149 11.179 1.00 63.25 88 GLU A CA 1
ATOM 695 C C . GLU A 1 88 ? 3.397 16.053 10.205 1.00 63.25 88 GLU A C 1
ATOM 697 O O . GLU A 1 88 ? 2.756 17.073 9.921 1.00 63.25 88 GLU A O 1
ATOM 702 N N . PRO A 1 89 ? 3.124 14.874 9.619 1.00 58.53 89 PRO A N 1
ATOM 703 C CA . PRO A 1 89 ? 2.073 14.732 8.623 1.00 58.53 89 PRO A CA 1
ATOM 704 C C . PRO A 1 89 ? 0.708 15.044 9.242 1.00 58.53 89 PRO A C 1
ATOM 706 O O . PRO A 1 89 ? 0.324 14.471 10.262 1.00 58.53 89 PRO A O 1
ATOM 709 N N . ALA A 1 90 ? -0.042 15.946 8.604 1.00 55.72 90 ALA A N 1
ATOM 710 C CA . ALA A 1 90 ? -1.415 16.219 8.998 1.00 55.72 90 ALA A CA 1
ATOM 711 C C . ALA A 1 90 ? -2.250 14.942 8.825 1.00 55.72 90 ALA A C 1
ATOM 713 O O . ALA A 1 90 ? -2.259 14.322 7.760 1.00 55.72 90 ALA A O 1
ATOM 714 N N . LEU A 1 91 ? -2.923 14.552 9.904 1.00 49.44 91 LEU A N 1
ATOM 715 C CA . LEU A 1 91 ? -3.786 13.383 9.993 1.00 49.44 91 LEU A CA 1
ATOM 716 C C . LEU A 1 91 ? -5.080 13.646 9.200 1.00 49.44 91 LEU A C 1
ATOM 718 O O . LEU A 1 91 ? -6.037 14.169 9.768 1.00 49.44 91 LEU A O 1
ATOM 722 N N . VAL A 1 92 ? -5.075 13.349 7.896 1.00 49.97 92 VAL A N 1
ATOM 723 C CA . VAL A 1 92 ? -6.266 13.394 7.019 1.00 49.97 92 VAL A CA 1
ATOM 724 C C . VAL A 1 92 ? -7.169 12.200 7.288 1.00 49.97 92 VAL A C 1
ATOM 726 O O . VAL A 1 92 ? -6.614 11.084 7.408 1.00 49.97 92 VAL A O 1
#

Organism: Evansella cellulosilytica (strain ATCC 21833 / DSM 2522 / FERM P-1141 / JCM 9156 / N-4) (NCBI:txid649639)

Radius of gyration: 12.6 Å; Cα contacts (8 Å, |Δi|>4): 165; chains: 1; bounding box: 24×32×28 Å

Secondary structure (DSSP, 8-state):
------TTEEEEEE-SSSEEEEEE-S-HHHHHH-SEEEEEEEETTEEEEEEEEEEEGGGEEEEEEE--HHHHHHHHHHHHHHHTT--PPP--

Mean predicted aligned error: 4.11 Å

Sequence (92 aa):
MIKTVKRGEVYLANMDTDVQGVLIVQNNRGNLFSPTTIVLEIKDTKIDYFSLRTIDKSRLIKRVGQLSTYQMQQVSENMTAVILGVREPALV

Nearest PDB structures (foldseek):
  5xe3-assembly1_B  TM=8.175E-01  e=7.865E-06  Mycobacterium tuberculosis H37Rv
  5xe3-assembly1_A  TM=8.709E-01  e=2.160E-05  Mycobacterium tuberculosis H37Rv
  7d2p-assembly1_C  TM=7.981E-01  e=3.177E-03  Deinococcus radiodurans
  5cqy-assembly1_A  TM=8.358E-01  e=4.815E-03  Escherichia coli K-12
  5ckh-assembly1_A  TM=8.059E-01  e=1.322E-02  Escherichia coli K-12

Solvent-accessible surface area (backbone atoms only — not comparable to full-atom values): 5214 Å² total; per-residue (Å²): 124,63,76,72,61,51,54,35,30,27,29,36,26,58,70,87,87,50,79,40,44,31,36,29,67,40,56,51,72,54,25,66,74,41,73,42,44,36,32,30,39,45,52,98,86,21,75,38,81,86,51,65,42,77,44,56,33,74,36,49,75,45,81,76,52,63,56,52,73,66,58,46,48,52,53,52,53,38,51,50,30,50,75,69,70,75,47,82,68,81,87,95

pLDDT: mean 91.75, std 10.48, range [49.44, 98.31]

Foldseek 3Di:
DDQADAAQWWFFFCPPPDTFIWGFHDHRVCRNPPQKTWIFTQDPNFTDLVRTDIDGPVRTDGTDGGDDPVVSVLVVVQNVCVVVVNDDRDGD

InterPro domains:
  IPR003477 mRNA interferase PemK-like [PF02452] (44-81)
  IPR011067 Plasmid maintenance toxin/Cell growth inhibitor [G3DSA:2.30.30.110] (42-86)